Protein AF-A0A6N2W1U5-F1 (afdb_monomer)

pLDDT: mean 78.4, std 16.71, range [38.62, 95.81]

Radius of gyration: 12.66 Å; Cα contacts (8 Å, |Δi|>4): 31; chains: 1; bounding box: 32×21×32 Å

Foldseek 3Di:
DPPPDPDPPLVQLVVQLLVLLVVLCVVVVHDSVVSCVVCDDVNSVVSSVCSSVCPVPDSVVPSVD

Mean predicted aligned error: 7.81 Å

Secondary structure (DSSP, 8-state):
-----SS-HHHHHHHHHHHHHHHHHHHHT--HHHHHHHHHHHHHHHHHHHHHHHTTS-GGGTTT-

Sequence (65 aa):
MKNVEREPAKENDLFFTCSSIDYIARNTKNTRADIVNALGKKNLEKIYDLADIYHSDNIERRACQ

Solvent-accessible surface area (backbone atoms only — not comparable to full-atom values): 3951 Å² total; per-residue (Å²): 132,82,80,76,65,94,59,60,66,71,61,51,23,50,50,51,43,52,50,51,46,47,50,48,14,62,76,72,72,48,52,54,66,57,48,51,63,71,55,31,69,72,50,50,53,53,48,42,74,42,26,78,78,40,79,85,53,67,68,75,74,58,76,79,109

Structure (mmCIF, N/CA/C/O backbone):
data_AF-A0A6N2W1U5-F1
#
_entry.id   AF-A0A6N2W1U5-F1
#
loop_
_atom_site.group_PDB
_atom_site.id
_atom_site.type_symbol
_atom_site.label_atom_id
_atom_site.label_alt_id
_atom_site.label_comp_id
_atom_site.label_asym_id
_atom_site.label_entity_id
_atom_site.label_seq_id
_atom_site.pdbx_PDB_ins_code
_atom_site.Cartn_x
_atom_site.Cartn_y
_atom_site.Cartn_z
_atom_site.occupancy
_atom_site.B_iso_or_equiv
_atom_site.auth_seq_id
_atom_site.auth_comp_id
_atom_site.auth_asym_id
_atom_site.auth_atom_id
_atom_site.pdbx_PDB_model_num
ATOM 1 N N . MET A 1 1 ? 24.052 4.034 -22.942 1.00 38.62 1 MET A N 1
ATOM 2 C CA . MET A 1 1 ? 24.549 3.652 -21.604 1.00 38.62 1 MET A CA 1
ATOM 3 C C . MET A 1 1 ? 23.417 2.962 -20.866 1.00 38.62 1 MET A C 1
ATOM 5 O O . MET A 1 1 ? 22.355 3.557 -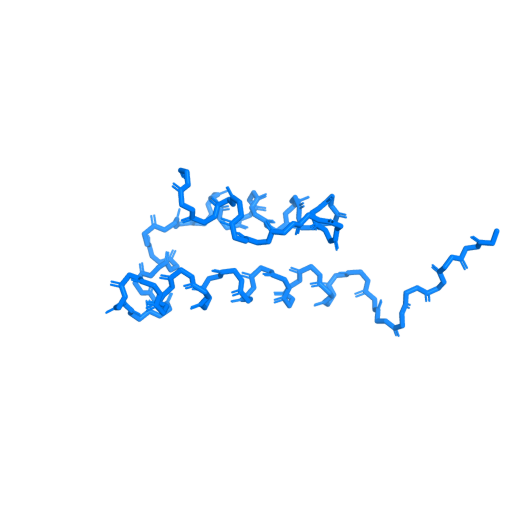20.760 1.00 38.62 1 MET A O 1
ATOM 9 N N . LYS A 1 2 ? 23.593 1.704 -20.440 1.00 41.44 2 LYS A N 1
ATOM 10 C CA . LYS A 1 2 ? 22.667 1.087 -19.482 1.00 41.44 2 LYS A CA 1
ATOM 11 C C . LYS A 1 2 ? 22.964 1.744 -18.140 1.00 41.44 2 LYS A C 1
ATOM 13 O O . LYS A 1 2 ? 24.083 1.600 -17.653 1.00 41.44 2 LYS A O 1
ATOM 18 N N . ASN A 1 3 ? 22.022 2.509 -17.600 1.00 52.09 3 ASN A N 1
ATOM 19 C CA . ASN A 1 3 ? 22.079 2.865 -16.191 1.00 52.09 3 ASN A CA 1
ATOM 20 C C . ASN A 1 3 ? 22.008 1.533 -15.447 1.00 52.09 3 ASN A C 1
ATOM 22 O O . ASN A 1 3 ? 20.986 0.857 -15.507 1.00 52.09 3 ASN A O 1
ATOM 26 N N . VAL A 1 4 ? 23.130 1.087 -14.886 1.00 51.38 4 VAL A N 1
ATOM 27 C CA . VAL A 1 4 ?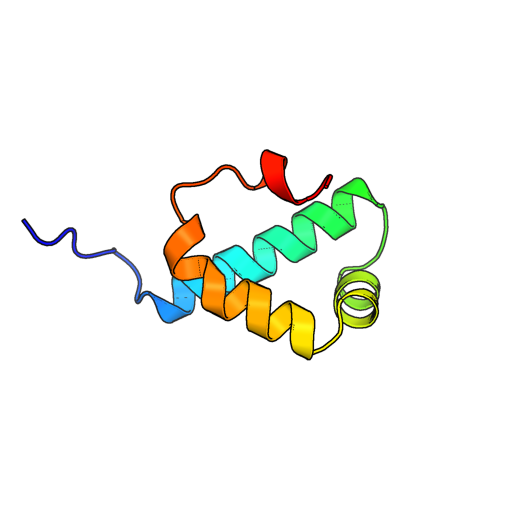 23.094 -0.038 -13.962 1.00 51.38 4 VAL A CA 1
ATOM 28 C C . VAL A 1 4 ? 22.456 0.541 -12.708 1.00 51.38 4 VAL A C 1
ATOM 30 O O . VAL A 1 4 ? 23.031 1.402 -12.038 1.00 51.38 4 VAL A O 1
ATOM 33 N N . GLU A 1 5 ? 21.191 0.213 -12.490 1.00 57.25 5 GLU A N 1
ATOM 34 C CA . GLU A 1 5 ? 20.545 0.530 -11.227 1.00 57.25 5 GLU A CA 1
ATOM 35 C C . GLU A 1 5 ? 21.366 -0.139 -10.123 1.00 57.25 5 GLU A C 1
ATOM 37 O O . GLU A 1 5 ? 21.854 -1.260 -10.278 1.00 57.25 5 GLU A O 1
ATOM 42 N N . ARG A 1 6 ? 21.644 0.623 -9.061 1.00 64.81 6 ARG A N 1
ATOM 43 C CA . ARG A 1 6 ? 22.591 0.223 -8.011 1.00 64.81 6 ARG A CA 1
ATOM 44 C C . ARG A 1 6 ? 22.098 -1.011 -7.241 1.00 64.81 6 ARG A C 1
ATOM 46 O O . ARG A 1 6 ? 22.917 -1.777 -6.750 1.00 64.81 6 ARG A O 1
ATOM 53 N N . GLU A 1 7 ? 20.780 -1.187 -7.217 1.00 66.94 7 GLU A N 1
ATOM 54 C CA . GLU A 1 7 ? 20.031 -2.273 -6.591 1.00 66.94 7 GLU A CA 1
ATOM 55 C C . GLU A 1 7 ? 19.287 -3.072 -7.675 1.00 66.94 7 GLU A C 1
ATOM 57 O O . GLU A 1 7 ? 18.931 -2.507 -8.717 1.00 66.94 7 GLU A O 1
ATOM 62 N N . PRO A 1 8 ? 19.018 -4.371 -7.474 1.00 77.12 8 PRO A N 1
ATOM 63 C CA . PRO A 1 8 ? 18.224 -5.139 -8.422 1.00 77.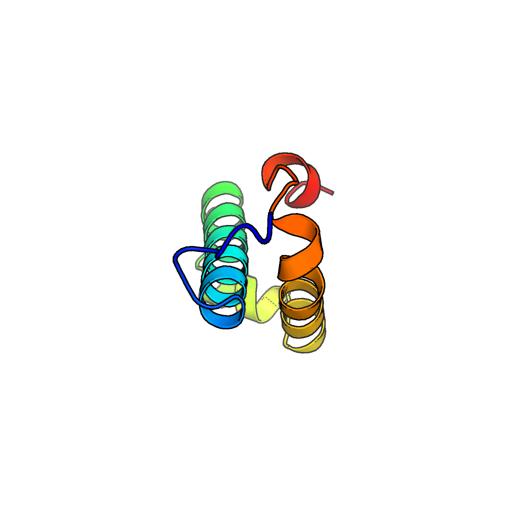12 8 PRO A CA 1
ATOM 64 C C . PRO A 1 8 ? 16.776 -4.633 -8.448 1.00 77.12 8 PRO A C 1
ATOM 66 O O . PRO A 1 8 ? 16.166 -4.403 -7.404 1.00 77.12 8 PRO A O 1
ATOM 69 N N . ALA A 1 9 ? 16.205 -4.526 -9.653 1.00 75.75 9 ALA A N 1
ATOM 70 C CA . ALA A 1 9 ? 14.880 -3.942 -9.898 1.00 75.75 9 ALA A CA 1
ATOM 71 C C . ALA A 1 9 ? 13.794 -4.448 -8.931 1.00 75.75 9 ALA A C 1
ATOM 73 O O . ALA A 1 9 ? 13.086 -3.652 -8.330 1.00 75.75 9 ALA A O 1
ATOM 74 N N . LYS A 1 10 ? 13.764 -5.760 -8.656 1.00 79.56 10 LYS A N 1
ATOM 75 C CA . LYS A 1 10 ? 12.794 -6.374 -7.733 1.00 79.56 10 LYS A CA 1
ATOM 76 C C . LYS A 1 10 ? 12.862 -5.852 -6.296 1.00 79.56 10 LYS A C 1
ATOM 78 O O . LYS A 1 10 ? 11.828 -5.798 -5.629 1.00 79.56 10 LYS A O 1
ATOM 83 N N . GLU A 1 11 ? 14.059 -5.546 -5.797 1.00 81.88 11 GLU A N 1
ATOM 84 C CA . GLU A 1 11 ? 14.237 -4.985 -4.452 1.00 81.88 11 GLU A CA 1
ATOM 85 C C . GLU A 1 11 ? 13.795 -3.519 -4.428 1.00 81.88 11 GLU A C 1
ATOM 87 O O . GLU A 1 11 ? 13.150 -3.088 -3.472 1.00 81.88 11 GLU A O 1
ATOM 92 N N . ASN A 1 12 ? 14.045 -2.787 -5.516 1.00 80.44 12 ASN A N 1
ATOM 93 C CA . ASN A 1 12 ? 13.590 -1.410 -5.675 1.00 80.44 12 ASN A CA 1
ATOM 94 C C . ASN A 1 12 ? 12.054 -1.319 -5.788 1.00 80.44 12 ASN A C 1
ATOM 96 O O . ASN A 1 12 ? 11.433 -0.540 -5.067 1.00 80.44 12 ASN A O 1
ATOM 100 N N . ASP A 1 13 ? 11.431 -2.197 -6.581 1.00 84.44 13 ASP A N 1
ATOM 101 C CA . ASP A 1 13 ? 9.971 -2.311 -6.723 1.00 84.44 13 ASP A CA 1
ATOM 102 C C . ASP A 1 13 ? 9.299 -2.596 -5.375 1.00 84.44 13 ASP A C 1
ATOM 104 O O . ASP A 1 13 ? 8.274 -2.005 -5.011 1.00 84.44 13 ASP A O 1
ATOM 108 N N . LEU A 1 14 ? 9.901 -3.501 -4.594 1.00 87.81 14 LEU A N 1
ATOM 109 C CA . LEU A 1 14 ? 9.425 -3.846 -3.259 1.00 87.81 14 LEU A CA 1
ATOM 110 C C . LEU A 1 14 ? 9.557 -2.653 -2.310 1.00 87.81 14 LEU A C 1
ATOM 112 O O . LEU A 1 14 ? 8.626 -2.355 -1.559 1.00 87.81 14 LEU A O 1
ATOM 116 N N . PHE A 1 15 ? 10.688 -1.949 -2.360 1.00 87.50 15 PHE A N 1
ATOM 117 C CA . PHE A 1 15 ? 10.921 -0.757 -1.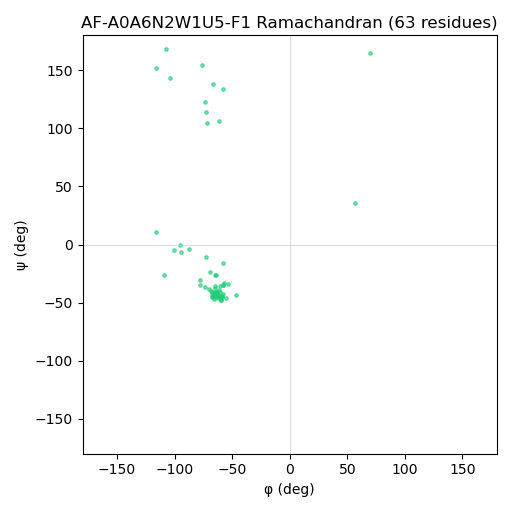555 1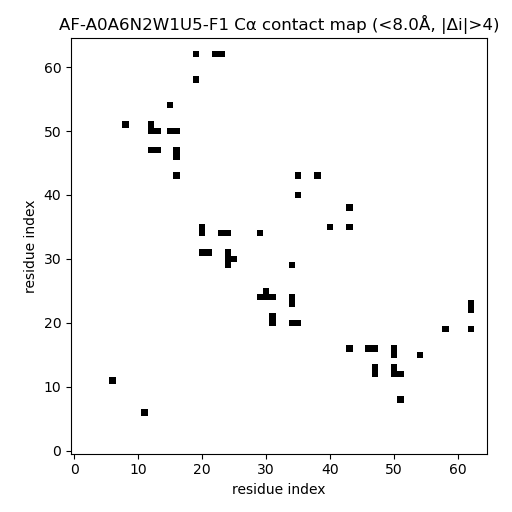.00 87.50 15 PHE A CA 1
ATOM 118 C C . PHE A 1 15 ? 9.924 0.362 -1.886 1.00 87.50 15 PHE A C 1
ATOM 120 O O . PHE A 1 15 ? 9.341 0.958 -0.973 1.00 87.50 15 PHE A O 1
ATOM 127 N N . PHE A 1 16 ? 9.666 0.613 -3.170 1.00 85.88 16 PHE A N 1
ATOM 128 C CA . PHE A 1 16 ? 8.687 1.593 -3.634 1.00 85.88 16 PHE A CA 1
ATOM 129 C C . PHE A 1 16 ? 7.265 1.236 -3.186 1.00 85.88 16 PHE A C 1
ATOM 131 O O . PHE A 1 16 ? 6.539 2.076 -2.640 1.00 85.88 16 PHE A O 1
ATOM 138 N N . THR A 1 17 ? 6.882 -0.030 -3.351 1.00 88.75 17 THR A N 1
ATOM 139 C CA . THR A 1 17 ? 5.573 -0.546 -2.935 1.00 88.75 17 THR A CA 1
ATOM 140 C C . THR A 1 17 ? 5.367 -0.367 -1.427 1.00 88.75 17 THR A C 1
ATOM 142 O O . THR A 1 17 ? 4.357 0.194 -0.996 1.00 88.75 17 THR A O 1
ATOM 145 N N . CYS A 1 18 ? 6.350 -0.752 -0.609 1.00 91.56 18 CYS A N 1
ATOM 146 C CA . CYS A 1 18 ? 6.312 -0.573 0.845 1.00 91.56 18 CYS A CA 1
ATOM 147 C C . CYS A 1 18 ? 6.268 0.906 1.258 1.00 91.56 18 CYS A C 1
ATOM 149 O O . CYS A 1 18 ? 5.510 1.272 2.160 1.00 91.56 18 CYS A O 1
ATOM 151 N N . SER A 1 19 ? 7.036 1.762 0.584 1.00 90.19 19 SER A N 1
ATOM 152 C CA . SER A 1 19 ? 7.063 3.207 0.841 1.00 90.19 19 SER A CA 1
ATOM 153 C C . SER A 1 19 ? 5.722 3.870 0.525 1.00 90.19 19 SER A C 1
ATOM 155 O O . SER A 1 19 ? 5.281 4.757 1.256 1.00 90.19 19 SER A O 1
ATOM 157 N N . SER A 1 20 ? 5.037 3.400 -0.518 1.00 89.25 20 SER A N 1
ATOM 158 C CA . SER A 1 20 ? 3.701 3.871 -0.891 1.00 89.25 20 SER A CA 1
ATOM 159 C C . SER A 1 20 ? 2.658 3.505 0.169 1.00 89.25 20 SER A C 1
ATOM 161 O O . SER A 1 20 ? 1.869 4.353 0.585 1.00 89.25 20 SER A O 1
ATOM 163 N N . ILE A 1 21 ? 2.691 2.267 0.673 1.00 91.94 21 ILE A N 1
ATOM 164 C CA . ILE A 1 21 ? 1.812 1.812 1.763 1.00 91.94 21 ILE A CA 1
ATOM 165 C C . ILE A 1 21 ? 2.064 2.627 3.036 1.00 91.94 21 ILE A C 1
ATOM 167 O O . ILE A 1 21 ? 1.114 3.067 3.685 1.00 91.94 21 ILE A O 1
ATOM 171 N N . ASP A 1 22 ? 3.331 2.861 3.387 1.00 93.19 22 ASP A N 1
ATOM 172 C CA . ASP A 1 22 ? 3.692 3.658 4.562 1.00 93.19 22 ASP A CA 1
ATOM 173 C C . ASP A 1 22 ? 3.244 5.122 4.425 1.00 93.19 22 ASP A C 1
ATOM 175 O O . ASP A 1 22 ? 2.699 5.698 5.368 1.00 93.19 22 ASP A O 1
ATOM 179 N N . TYR A 1 23 ? 3.389 5.712 3.236 1.00 91.75 23 TYR A N 1
ATOM 180 C CA . TYR A 1 23 ? 2.901 7.060 2.947 1.00 91.75 23 TYR A CA 1
ATOM 181 C C . TYR A 1 23 ? 1.380 7.175 3.141 1.00 91.75 23 TYR A C 1
ATOM 183 O O . TYR A 1 23 ? 0.912 8.080 3.836 1.00 91.75 23 TYR A O 1
ATOM 191 N N . ILE A 1 24 ? 0.600 6.239 2.593 1.00 90.25 24 ILE A N 1
ATOM 192 C CA . ILE A 1 24 ? -0.863 6.215 2.756 1.00 90.25 24 ILE A CA 1
ATOM 193 C C . ILE A 1 24 ? -1.239 6.022 4.231 1.00 90.25 24 ILE A C 1
ATOM 195 O O . ILE A 1 24 ? -2.116 6.724 4.741 1.00 90.25 24 ILE A O 1
ATOM 199 N N . ALA A 1 25 ? -0.556 5.122 4.943 1.00 94.44 25 ALA A N 1
ATOM 200 C CA . ALA A 1 25 ? -0.786 4.879 6.365 1.00 94.44 25 ALA A CA 1
ATOM 201 C C . ALA A 1 25 ? -0.569 6.153 7.202 1.00 94.44 25 ALA A C 1
ATOM 203 O O . ALA A 1 25 ? -1.422 6.507 8.018 1.00 94.44 25 ALA A O 1
ATOM 204 N N . ARG A 1 26 ? 0.515 6.901 6.945 1.00 94.00 26 ARG A N 1
ATOM 205 C CA . ARG A 1 26 ? 0.807 8.171 7.633 1.00 94.00 26 ARG A CA 1
ATOM 206 C C . ARG A 1 26 ? -0.232 9.255 7.345 1.00 94.00 26 ARG A C 1
ATOM 208 O O . ARG A 1 26 ? -0.672 9.920 8.280 1.00 94.00 26 ARG A O 1
ATOM 215 N N . ASN A 1 27 ? -0.653 9.416 6.091 1.00 91.75 27 ASN A N 1
ATOM 216 C CA . ASN A 1 27 ? -1.634 10.443 5.719 1.00 91.75 27 ASN A CA 1
ATOM 217 C C . ASN A 1 27 ? -3.040 10.146 6.239 1.00 91.75 27 ASN A C 1
ATOM 219 O O . ASN A 1 27 ? -3.749 11.050 6.676 1.00 91.75 27 ASN A O 1
ATOM 223 N N . THR A 1 28 ? -3.436 8.875 6.228 1.00 92.00 28 THR A N 1
ATOM 224 C CA . THR A 1 28 ? -4.761 8.447 6.696 1.00 92.00 28 THR A CA 1
ATOM 225 C C . THR A 1 28 ? -4.803 8.150 8.197 1.00 92.00 28 THR A C 1
ATOM 227 O O . THR A 1 28 ? -5.875 7.881 8.729 1.00 92.00 28 THR A O 1
ATOM 230 N N . LYS A 1 29 ? -3.657 8.236 8.890 1.00 93.69 29 LYS A N 1
ATOM 231 C CA . LYS A 1 29 ? -3.487 7.919 10.319 1.00 93.69 29 LYS A CA 1
ATOM 232 C C . LYS A 1 29 ? -3.926 6.492 10.686 1.00 93.69 29 LYS A C 1
ATOM 234 O O . LYS A 1 29 ? -4.436 6.266 11.780 1.00 93.69 29 LYS A O 1
ATOM 239 N N . ASN A 1 30 ? -3.700 5.539 9.783 1.00 94.44 30 ASN A N 1
ATOM 240 C CA . ASN A 1 30 ? -3.981 4.114 9.983 1.00 94.44 30 ASN A CA 1
ATOM 241 C C . ASN A 1 30 ? -2.690 3.307 10.156 1.00 94.44 30 ASN A C 1
ATOM 243 O O . ASN A 1 30 ? -1.593 3.793 9.869 1.00 94.44 30 ASN A O 1
ATOM 247 N N . THR A 1 31 ? -2.801 2.048 10.591 1.00 95.81 31 THR A N 1
ATOM 248 C CA . THR A 1 31 ? -1.641 1.151 10.578 1.00 95.81 31 THR A CA 1
ATOM 249 C C . THR A 1 31 ? -1.365 0.655 9.157 1.00 95.81 31 THR A C 1
ATOM 251 O O . THR A 1 31 ? -2.268 0.548 8.327 1.00 95.81 31 THR A O 1
ATOM 254 N N . ARG A 1 32 ? -0.110 0.289 8.861 1.00 94.75 32 ARG A N 1
ATOM 255 C CA . ARG A 1 32 ? 0.233 -0.325 7.563 1.00 94.75 32 ARG A CA 1
ATOM 256 C C . ARG A 1 32 ? -0.575 -1.599 7.306 1.00 94.75 32 ARG A C 1
ATOM 258 O O . ARG A 1 32 ? -0.914 -1.872 6.162 1.00 94.75 32 ARG A O 1
ATOM 265 N N . ALA A 1 33 ? -0.893 -2.356 8.361 1.00 95.06 33 ALA A N 1
ATOM 266 C CA . ALA A 1 33 ? -1.704 -3.564 8.262 1.00 95.06 33 ALA A CA 1
ATOM 267 C C . ALA A 1 33 ? -3.132 -3.245 7.796 1.00 95.06 33 ALA A C 1
ATOM 269 O O . ALA A 1 33 ? -3.642 -3.930 6.915 1.00 95.06 33 ALA A O 1
ATOM 270 N N . ASP A 1 34 ? -3.738 -2.171 8.309 1.00 95.19 34 ASP A N 1
ATOM 271 C CA . ASP A 1 34 ? -5.064 -1.725 7.867 1.00 95.19 34 ASP A CA 1
ATOM 272 C C . ASP A 1 34 ? -5.052 -1.323 6.391 1.00 95.19 34 ASP A C 1
ATOM 274 O O . ASP A 1 34 ? -5.946 -1.708 5.643 1.00 95.19 34 ASP A O 1
ATOM 278 N N . ILE A 1 35 ? -4.003 -0.624 5.941 1.00 94.75 35 ILE A N 1
ATOM 279 C CA . ILE A 1 35 ? -3.844 -0.257 4.527 1.00 94.75 35 ILE A CA 1
ATOM 280 C C . ILE A 1 35 ? -3.661 -1.496 3.645 1.00 94.75 35 ILE A C 1
ATOM 282 O O . ILE A 1 35 ? -4.319 -1.614 2.615 1.00 94.75 35 ILE A O 1
ATOM 286 N N . VAL A 1 36 ? -2.815 -2.447 4.048 1.00 94.19 36 VAL A N 1
ATOM 287 C CA . VAL A 1 36 ? -2.609 -3.715 3.325 1.00 94.19 36 VAL A CA 1
ATOM 288 C C . VAL A 1 36 ? -3.914 -4.505 3.220 1.00 94.19 36 VAL A C 1
ATOM 290 O O . VAL A 1 36 ? -4.249 -4.997 2.142 1.00 94.19 36 VAL A O 1
ATOM 293 N N . ASN A 1 37 ? -4.677 -4.584 4.311 1.00 95.00 37 ASN A N 1
ATOM 294 C CA . ASN A 1 37 ? -5.968 -5.268 4.344 1.00 95.00 37 ASN A CA 1
ATOM 295 C C . ASN A 1 37 ? -7.015 -4.559 3.474 1.00 95.00 37 ASN A C 1
ATOM 297 O O . ASN A 1 37 ? -7.763 -5.227 2.763 1.00 95.00 37 ASN A O 1
ATOM 301 N N . ALA A 1 38 ? -7.047 -3.225 3.494 1.00 93.25 38 ALA A N 1
ATOM 302 C CA . ALA A 1 38 ? -7.966 -2.423 2.692 1.00 93.25 38 ALA A CA 1
ATOM 303 C C . ALA A 1 38 ? -7.656 -2.496 1.188 1.00 93.25 38 ALA A C 1
ATOM 305 O O . ALA A 1 38 ? -8.574 -2.585 0.374 1.00 93.25 38 ALA A O 1
ATOM 306 N N . LEU A 1 39 ? -6.373 -2.490 0.808 1.00 91.50 39 LEU A N 1
ATOM 307 C CA . LEU A 1 39 ? -5.950 -2.666 -0.582 1.00 91.50 39 LEU A CA 1
ATOM 308 C C . LEU A 1 39 ? -6.252 -4.087 -1.067 1.00 91.50 39 LEU A C 1
ATOM 310 O O . LEU A 1 39 ? -6.773 -4.274 -2.168 1.00 91.50 39 LEU A O 1
ATOM 314 N N . GLY A 1 40 ? -5.937 -5.091 -0.250 1.00 93.00 40 GLY A N 1
ATOM 315 C CA . GLY A 1 40 ? -6.075 -6.495 -0.609 1.00 93.00 40 GLY A CA 1
ATOM 316 C C . GLY A 1 40 ? -5.065 -6.952 -1.670 1.00 93.00 40 GLY A C 1
ATOM 317 O O . GLY A 1 40 ? -4.418 -6.164 -2.365 1.00 93.00 40 GLY A O 1
ATOM 318 N N . LYS A 1 41 ? -4.937 -8.276 -1.811 1.00 91.31 41 LYS A N 1
ATOM 319 C CA . LYS A 1 41 ? -3.875 -8.912 -2.609 1.00 91.31 41 LYS A CA 1
ATOM 320 C C . LYS A 1 41 ? -3.830 -8.430 -4.066 1.00 91.31 41 LYS A C 1
ATOM 322 O O . LYS A 1 41 ? -2.770 -8.052 -4.543 1.00 91.31 41 LYS A O 1
ATOM 327 N N . LYS A 1 42 ? -4.983 -8.360 -4.737 1.00 89.62 42 LYS A N 1
ATOM 328 C CA . LYS A 1 42 ? -5.073 -7.989 -6.160 1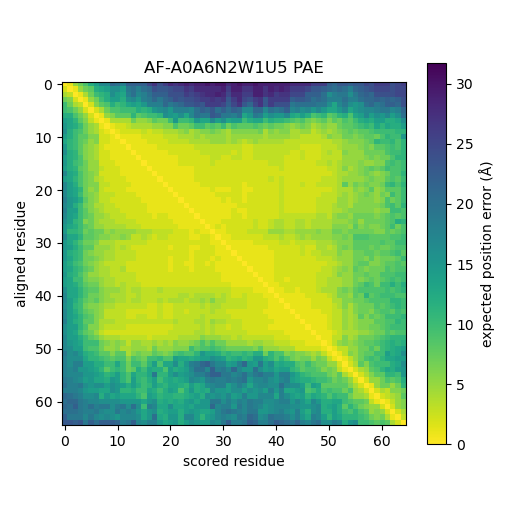.00 89.62 42 LYS A CA 1
ATOM 329 C C . LYS A 1 42 ? -4.560 -6.573 -6.445 1.00 89.62 42 LYS A C 1
ATOM 331 O O . LYS A 1 42 ? -3.936 -6.341 -7.475 1.00 89.62 42 LYS A O 1
ATOM 336 N N . ASN A 1 43 ? -4.841 -5.618 -5.557 1.00 88.31 43 ASN A N 1
ATOM 337 C CA . ASN A 1 43 ? -4.371 -4.246 -5.739 1.00 88.31 43 ASN A CA 1
ATOM 338 C C . ASN A 1 43 ? -2.894 -4.113 -5.363 1.00 88.31 43 ASN A C 1
ATOM 340 O O . ASN A 1 43 ? -2.183 -3.371 -6.027 1.00 88.31 43 ASN A O 1
ATOM 344 N N . LEU A 1 44 ? -2.419 -4.858 -4.359 1.00 89.81 44 LEU A N 1
ATOM 345 C CA . LEU A 1 44 ? -0.997 -4.906 -4.009 1.00 89.81 44 LEU A CA 1
ATOM 346 C C . LEU A 1 44 ? -0.146 -5.498 -5.136 1.00 89.81 44 LEU A C 1
ATOM 348 O O . LEU A 1 44 ? 0.876 -4.917 -5.477 1.00 89.81 44 LEU A O 1
ATOM 352 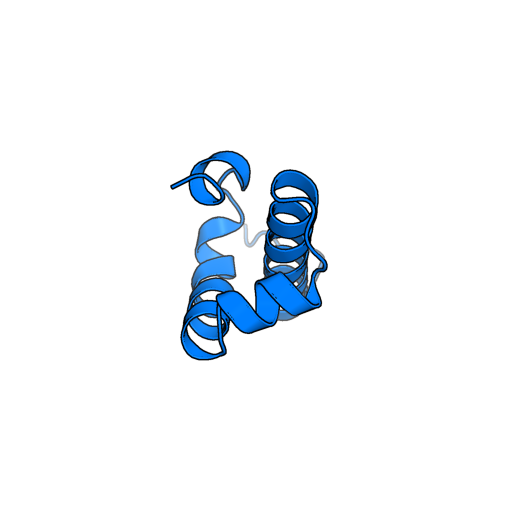N N . GLU A 1 45 ? -0.600 -6.590 -5.757 1.00 89.44 45 GLU A N 1
ATOM 353 C CA . GLU A 1 45 ? 0.037 -7.171 -6.948 1.00 89.44 45 GLU A CA 1
ATOM 354 C C . GLU A 1 45 ? 0.088 -6.145 -8.084 1.00 89.44 45 GLU A C 1
ATOM 356 O O . GLU A 1 45 ? 1.139 -5.923 -8.671 1.00 89.44 45 GLU A O 1
ATOM 361 N N . LYS A 1 46 ? -1.009 -5.414 -8.317 1.00 86.38 46 LYS A N 1
ATOM 362 C CA . LYS A 1 46 ? -1.047 -4.355 -9.331 1.00 86.38 46 LYS A CA 1
ATOM 363 C C . LYS A 1 46 ? -0.106 -3.182 -9.022 1.00 86.38 46 LYS A C 1
ATOM 365 O O . LYS A 1 46 ? 0.455 -2.612 -9.948 1.00 86.38 46 LYS A O 1
ATOM 370 N N . ILE A 1 47 ? 0.044 -2.783 -7.757 1.00 85.81 47 ILE A N 1
ATOM 371 C CA . ILE A 1 47 ? 0.984 -1.721 -7.357 1.00 85.81 47 ILE A CA 1
ATOM 372 C C . ILE A 1 47 ? 2.426 -2.193 -7.567 1.00 85.81 47 ILE A C 1
ATOM 374 O O . ILE A 1 47 ? 3.231 -1.425 -8.084 1.00 85.81 47 ILE A O 1
ATOM 378 N N . TYR A 1 48 ? 2.722 -3.448 -7.221 1.00 86.69 48 TYR A N 1
ATOM 379 C CA . TYR A 1 48 ? 4.040 -4.052 -7.405 1.00 86.69 48 TYR A CA 1
ATOM 380 C C . TYR A 1 48 ? 4.407 -4.191 -8.890 1.00 86.69 48 TYR A C 1
ATOM 382 O O . TYR A 1 48 ? 5.474 -3.749 -9.295 1.00 86.69 48 TYR A O 1
ATOM 390 N N . ASP A 1 49 ? 3.491 -4.692 -9.723 1.00 83.25 49 ASP A N 1
ATOM 391 C CA . ASP A 1 49 ? 3.698 -4.842 -11.172 1.00 83.25 49 ASP A CA 1
ATOM 392 C C . ASP A 1 49 ? 3.888 -3.496 -11.893 1.00 83.25 49 ASP A C 1
ATOM 394 O O . ASP A 1 49 ? 4.492 -3.434 -12.963 1.00 83.25 49 ASP A O 1
ATOM 398 N N . LEU A 1 50 ? 3.346 -2.411 -11.332 1.00 79.38 50 LEU A N 1
ATOM 399 C CA . LEU A 1 50 ? 3.472 -1.067 -11.891 1.00 79.38 50 LEU A CA 1
ATOM 400 C C . LEU A 1 50 ? 4.638 -0.263 -11.290 1.00 79.38 50 LEU A C 1
ATOM 402 O O . LEU A 1 50 ? 4.900 0.842 -11.769 1.00 79.38 50 LEU A O 1
ATOM 406 N N . ALA A 1 51 ? 5.330 -0.777 -10.268 1.00 76.44 51 ALA A N 1
ATOM 407 C CA . ALA A 1 51 ? 6.413 -0.065 -9.586 1.00 76.44 51 ALA A CA 1
ATOM 408 C C . ALA A 1 51 ? 7.575 0.273 -10.540 1.00 76.44 51 ALA A C 1
ATOM 410 O O . ALA A 1 51 ? 8.022 1.421 -10.560 1.00 76.44 51 ALA A O 1
ATOM 411 N N . ASP A 1 52 ? 7.930 -0.657 -11.431 1.00 67.06 52 ASP A N 1
ATOM 412 C CA . ASP A 1 52 ? 8.975 -0.492 -12.453 1.00 67.06 52 ASP A CA 1
ATOM 413 C C . ASP A 1 52 ? 8.700 0.705 -13.390 1.00 67.06 52 ASP A C 1
ATOM 415 O O . ASP A 1 52 ? 9.594 1.461 -13.769 1.00 67.06 52 ASP A O 1
ATOM 419 N N . ILE A 1 53 ? 7.421 0.961 -13.695 1.00 68.25 53 ILE A N 1
ATOM 420 C CA . ILE A 1 53 ? 6.985 2.095 -14.529 1.00 68.25 53 ILE A CA 1
ATOM 421 C C . ILE A 1 53 ? 6.985 3.407 -13.725 1.00 68.25 53 ILE A C 1
ATOM 423 O O . ILE A 1 53 ? 7.199 4.486 -14.283 1.00 68.25 53 ILE A O 1
ATOM 427 N N . TYR A 1 54 ? 6.735 3.338 -12.415 1.00 60.09 54 TYR A N 1
ATOM 428 C CA . TY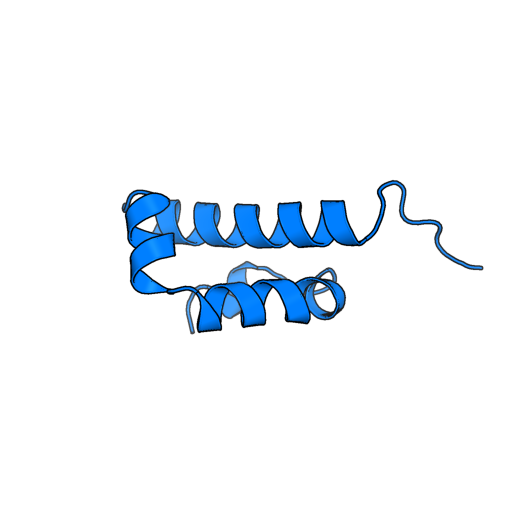R A 1 54 ? 6.531 4.504 -11.554 1.00 60.09 54 TYR A CA 1
ATOM 429 C C . TYR A 1 54 ? 7.770 4.993 -10.814 1.00 60.09 54 TYR A C 1
ATOM 431 O O . TYR A 1 54 ? 7.687 6.036 -10.169 1.00 60.09 54 TYR A O 1
ATOM 439 N N . HIS A 1 55 ? 8.932 4.356 -10.966 1.00 63.56 55 HIS A N 1
ATOM 440 C CA . HIS A 1 55 ? 10.176 4.842 -10.358 1.00 63.56 55 HIS A CA 1
ATOM 441 C C . HIS A 1 55 ? 10.576 6.275 -10.773 1.00 63.56 55 HIS A C 1
ATOM 443 O O . HIS A 1 55 ? 11.395 6.898 -10.101 1.00 63.56 55 HIS A O 1
ATOM 449 N N . SER A 1 56 ? 9.988 6.830 -11.843 1.00 59.34 56 SER A N 1
ATOM 450 C CA . SER A 1 56 ? 10.177 8.231 -12.267 1.00 59.34 56 SER A CA 1
ATOM 451 C C . SER A 1 56 ? 9.033 9.184 -11.875 1.00 59.34 56 SER A C 1
ATOM 453 O O . SER A 1 56 ? 9.133 10.384 -12.126 1.00 59.34 56 SER A O 1
ATOM 455 N N . ASP A 1 57 ? 7.944 8.678 -11.288 1.00 55.59 57 ASP A N 1
ATOM 456 C CA . ASP A 1 57 ? 6.722 9.432 -10.983 1.00 55.59 57 ASP A CA 1
ATOM 457 C 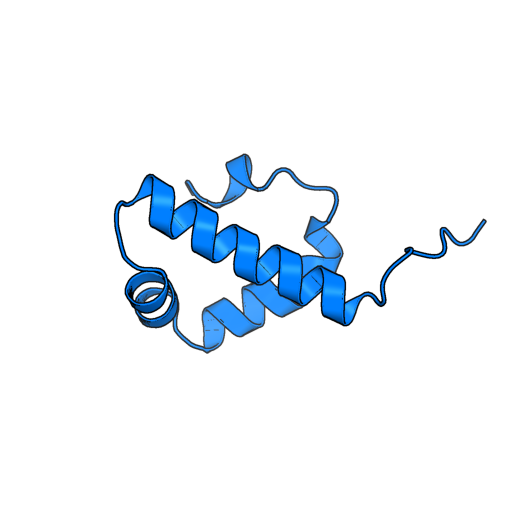C . ASP A 1 57 ? 6.621 9.767 -9.483 1.00 55.59 57 ASP A C 1
ATOM 459 O O . ASP A 1 57 ? 6.964 8.973 -8.609 1.00 55.59 57 ASP A O 1
ATOM 463 N N . ASN A 1 58 ? 6.098 10.955 -9.162 1.00 58.06 58 ASN A N 1
ATOM 464 C CA . ASN A 1 58 ? 5.958 11.394 -7.773 1.00 58.06 58 ASN A CA 1
ATOM 465 C C . ASN A 1 58 ? 4.815 10.638 -7.057 1.00 58.06 58 ASN A C 1
ATOM 467 O O . ASN A 1 58 ? 3.655 10.720 -7.473 1.00 58.06 58 ASN A O 1
ATOM 471 N N . ILE A 1 59 ? 5.140 9.955 -5.951 1.00 63.72 59 ILE A N 1
ATOM 472 C CA . ILE A 1 59 ? 4.214 9.178 -5.097 1.00 63.72 59 ILE A CA 1
ATOM 473 C C . ILE A 1 59 ? 3.014 10.030 -4.650 1.00 63.72 59 ILE A C 1
ATOM 475 O O . ILE A 1 59 ? 1.884 9.540 -4.572 1.00 63.72 59 ILE A O 1
ATOM 479 N N . GLU A 1 60 ? 3.236 11.331 -4.440 1.00 56.28 60 GLU A N 1
ATOM 480 C CA . GLU A 1 60 ? 2.213 12.294 -4.019 1.00 56.28 60 GLU A CA 1
ATOM 481 C C . GLU A 1 60 ? 1.019 12.381 -4.984 1.00 56.28 60 GLU A C 1
ATOM 483 O O . GLU A 1 60 ? -0.123 12.530 -4.557 1.00 56.28 60 GLU A O 1
ATOM 488 N N . ARG A 1 61 ? 1.250 12.231 -6.296 1.00 59.00 61 ARG A N 1
ATOM 489 C CA . ARG A 1 61 ? 0.192 12.390 -7.307 1.00 59.00 61 ARG A CA 1
ATOM 490 C C . ARG A 1 61 ? -0.849 11.266 -7.259 1.00 59.00 61 ARG A C 1
ATOM 492 O O . ARG A 1 61 ? -1.961 11.457 -7.743 1.00 59.00 61 ARG A O 1
ATOM 499 N N . ARG A 1 62 ? -0.486 10.093 -6.731 1.00 55.53 62 ARG A N 1
ATOM 500 C CA . ARG A 1 62 ? -1.284 8.858 -6.853 1.00 55.53 62 ARG A CA 1
ATOM 501 C C . ARG A 1 62 ? -1.935 8.411 -5.551 1.00 55.53 62 ARG A C 1
ATOM 503 O O . ARG A 1 62 ? -2.978 7.779 -5.599 1.00 55.53 62 ARG A O 1
ATOM 510 N N . ALA A 1 63 ? -1.368 8.759 -4.401 1.00 53.38 63 ALA A N 1
ATOM 511 C CA . ALA A 1 63 ? -1.914 8.364 -3.102 1.00 53.38 63 ALA A CA 1
ATOM 512 C C . ALA A 1 63 ? -3.210 9.105 -2.697 1.00 53.38 63 ALA A C 1
ATOM 514 O O . ALA A 1 63 ? -3.848 8.708 -1.727 1.00 53.38 63 ALA A O 1
ATOM 515 N N . CYS A 1 64 ? -3.589 10.164 -3.423 1.00 45.53 64 CYS A N 1
ATOM 516 C CA . CYS A 1 64 ? -4.767 11.003 -3.160 1.00 45.53 64 CYS A CA 1
ATOM 517 C C . CYS A 1 64 ? -5.834 10.969 -4.280 1.00 45.53 64 CYS A C 1
ATOM 519 O O . CYS A 1 64 ? -6.731 11.811 -4.263 1.00 45.53 64 CYS A O 1
ATOM 521 N N . GLN A 1 65 ? -5.734 10.056 -5.259 1.00 41.78 65 GLN A N 1
ATOM 522 C CA . GLN A 1 65 ? -6.770 9.839 -6.287 1.00 41.78 65 GLN A CA 1
ATOM 523 C C . GLN A 1 65 ? -7.601 8.594 -5.995 1.00 41.78 65 GLN A C 1
ATOM 525 O O . GLN A 1 65 ? -7.002 7.577 -5.580 1.00 41.78 65 GLN A O 1
#

=== Feature glossary ===
Legend for the data blocks above and below:

— What the protein is —

The amino-acid sequence is the protein's primary structure: the linear order of residues from the N-terminus to the C-terminus, written in one-letter code. Everything else here — the 3D coordinates, the secondary structure, the domain annotations — is ultimately a consequence of this string.

Database cross-references. InterPro integrates a dozen domain/family signature databases into unified entries with residue-range hits. GO terms attach function/process/location labels with evidence codes. CATH codes position the fold in a four-level structural taxonomy. Organism is the NCBI-taxonomy species name.

— Where its atoms are —

The mmCIF block holds the 3D Cartesian coordinates of each backbone atom (N, Cα, C, O) in ångströms. mmCIF is the PDB's canonical archive format — a tagged-loop text representation of the atomic model.

The six renders are orthographic views along the three Cartesian axes in both directions. Representation (cartoon, sticks, or surface) and color scheme (sequence-rainbow or by-chain) vary across proteins so the training set covers all the common visualization conventions.

— Local backbone conformation —

Secondary structure is the local, repeating backbone conformation. DSSP classifies it into eight states by reading the hydrogen-bond network: three helix types (H, G, I), two β types (E, B), two non-regular types (T, S), and unstructured coil (-).

SS3 is a coarse helix/strand/coil call (letters a/b/c) made by the P-SEA algorithm from inter-Cα distances and dihedrals. It is less detailed than DSSP but needs only Cα positions.

Backbone dihedral angles. Every residue except chain termini has a φ (preceding-C → N → Cα → C) and a ψ (N → Cα → C → next-N). They are reported in degrees following the IUPAC sign convention. Secondary structure is essentially a statement about which (φ, ψ) basin each residue occupies.

— Global shape and packing —

The geometric summary reports three shape descriptors. Rg (radius of gyration) measures how spread out the Cα atoms are about their centre of mass; compact globular proteins have small Rg, elongated or unfolded ones large. Cα contacts (<8 Å, |i−j|>4) count long-range residue pairs in spatial proximity — high for tightly packed folds, near zero for rods or random coil. The bounding-box extents give the protein's footprint along x, y, z in Å.

Solvent accessibility: the surface area of each residue that a 1.4 Å water probe can touch, in Å². When only backbone atoms are present the absolute values are lower than full-atom SASA (side chains contribute most of the area) and are flagged as backbone-only.

Plot images: a contact map (which residues are close in 3D, as an N×N binary image), a Ramachandran scatter (backbone torsion angles, revealing secondary-structure composition at a glance), and — for AlphaFold structures — a PAE heatmap (pairwise prediction confidence).

— Structural neighborhood —

Foldseek's 3Di representation compresses backbone geometry into a per-residue letter drawn from a learned twenty-state alphabet. It captures the tertiary interaction pattern around each residue — which residues are packed against it in space, regardless of where they are in sequence.

Structural nearest neighbors (via Foldseek easy-search vs the PDB). Reported per hit: target PDB id, E-value, and alignment TM-score. A TM-score above ~0.5 is the conventional threshold for 'same fold'.

— Confidence and disorder —

pLDDT (predicted Local Distance Difference Test) is AlphaFold's per-residue confidence score, ranging from 0 to 100. Values above 90 indicate high confidence (typically well-packed cores); 70–90 is confident; 50–70 low confidence; below 50 usually means the region is disordered or the prediction is unreliable there. AlphaFold stores pLDDT in the mmCIF B-factor column.

For experimental (PDB) structures, the B-factor (temperature factor) quantifies the positional spread of each atom in the crystal — a combination of thermal vibration and static disorder — in units of Å². High B-factors mark flexible loops or poorly resolved regions; low B-factors mark the rigid, well-ordered core.

Predicted Aligned Error (PAE) is an AlphaFold confidence matrix: entry (i, j) is the expected error in the position of residue j, in ångströms, when the prediction is superimposed on the true structure at residue i. Low PAE within a block of residues means that block is internally rigid and well-predicted; high PAE between two blocks means their relative placement is uncertain even if each block individually is confident.